Protein AF-A0A948U6Z7-F1 (afdb_monomer_lite)

Radius of gyration: 12.78 Å; chains: 1; bounding box: 33×23×26 Å

pLDDT: mean 89.5, std 9.97, range [45.31, 97.38]

Foldseek 3Di:
DDWDADPVRKIWDWDKDADPPPRDIDIDIDIHNDPVVSVVVVVVVVVVCVVVVHDDDDD

Sequence (59 aa):
MILEQDLFGDFVLFRQWYGLQNRRGGIKRQIFRDEESARREFARVQKLRARRGYCPLGQ

Secondary structure (DSSP, 8-state):
-EEEE-TTS-EEEEEEEE-TTT--EEEEEEEESSHHHHHHHHHHHHHHHHHTTPPPP--

Structure (mmCIF, N/CA/C/O backbone):
data_AF-A0A948U6Z7-F1
#
_entry.id   AF-A0A948U6Z7-F1
#
loop_
_atom_site.group_PDB
_atom_site.id
_atom_site.type_symbol
_atom_site.label_atom_id
_atom_site.label_alt_id
_atom_site.label_comp_id
_atom_site.label_asym_id
_atom_site.label_entity_id
_atom_site.label_seq_id
_atom_site.pdbx_PDB_ins_code
_atom_site.Cartn_x
_atom_site.Cartn_y
_atom_site.Cartn_z
_atom_site.occupancy
_atom_site.B_iso_or_equiv
_atom_site.auth_seq_id
_atom_site.auth_comp_id
_atom_site.auth_asym_id
_atom_site.auth_atom_id
_atom_site.pdbx_PDB_model_num
ATOM 1 N N . MET A 1 1 ? 0.591 1.446 -6.794 1.00 87.00 1 MET A N 1
ATOM 2 C CA . MET A 1 1 ? 0.258 1.005 -5.418 1.00 87.00 1 MET A CA 1
ATOM 3 C C . MET A 1 1 ? -1.017 1.723 -5.073 1.00 87.00 1 MET A C 1
ATOM 5 O O . MET A 1 1 ? -1.074 2.910 -5.353 1.00 87.00 1 MET A O 1
ATOM 9 N N . ILE A 1 2 ?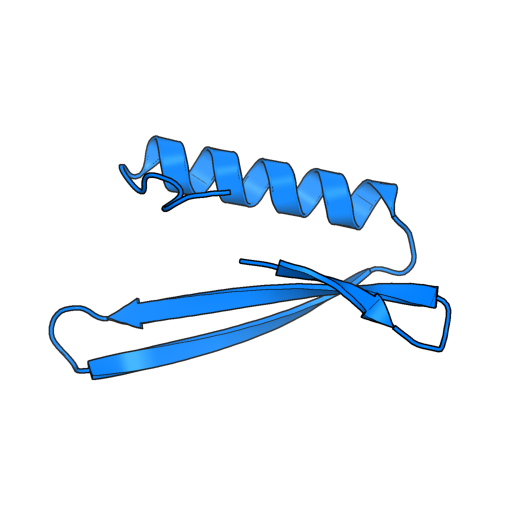 -2.012 1.012 -4.559 1.00 91.94 2 ILE A N 1
ATOM 10 C CA . ILE A 1 2 ? -3.372 1.540 -4.423 1.00 91.94 2 ILE A CA 1
ATOM 11 C C . ILE A 1 2 ? -3.847 1.253 -3.001 1.00 91.94 2 ILE A C 1
ATOM 13 O O . ILE A 1 2 ? -3.550 0.181 -2.469 1.00 91.94 2 ILE A O 1
ATOM 17 N N . LEU A 1 3 ? -4.508 2.228 -2.386 1.00 94.38 3 LEU A N 1
ATOM 18 C CA . LEU A 1 3 ? -5.209 2.078 -1.119 1.00 94.38 3 LEU A CA 1
ATOM 19 C C . LEU A 1 3 ? -6.699 2.265 -1.404 1.00 94.38 3 LEU A C 1
ATOM 21 O O . LEU A 1 3 ? -7.079 3.312 -1.918 1.00 94.38 3 LEU A O 1
ATOM 25 N N . GLU A 1 4 ? -7.506 1.258 -1.095 1.00 95.25 4 GLU A N 1
ATOM 26 C CA . GLU A 1 4 ? -8.954 1.259 -1.331 1.00 95.25 4 GLU A CA 1
ATOM 27 C C . GLU A 1 4 ? -9.686 0.894 -0.042 1.00 95.25 4 GLU A C 1
ATOM 29 O O . GLU A 1 4 ? -9.106 0.255 0.838 1.00 95.25 4 GLU A O 1
ATOM 34 N N . GLN A 1 5 ? -10.951 1.290 0.062 1.00 96.62 5 GLN A N 1
ATOM 35 C CA . GLN A 1 5 ? -11.858 0.817 1.102 1.00 96.62 5 GLN A CA 1
ATOM 36 C C . GLN A 1 5 ? -12.766 -0.262 0.505 1.00 96.62 5 GLN A C 1
ATOM 38 O O . GLN A 1 5 ? -13.260 -0.101 -0.612 1.00 96.62 5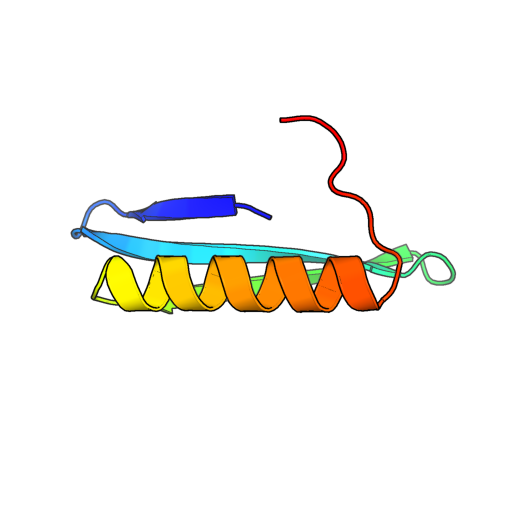 GLN A O 1
ATOM 43 N N . ASP A 1 6 ? -12.952 -1.368 1.220 1.00 94.25 6 ASP A N 1
ATOM 44 C CA . ASP A 1 6 ? -13.852 -2.438 0.809 1.00 94.25 6 ASP A CA 1
ATOM 45 C C . ASP A 1 6 ? -15.314 -2.166 1.210 1.00 94.25 6 ASP A C 1
ATOM 47 O O . ASP A 1 6 ? -15.645 -1.155 1.831 1.00 94.25 6 ASP A O 1
ATOM 51 N N . LEU A 1 7 ? -16.212 -3.086 0.841 1.00 95.12 7 LEU A N 1
ATOM 52 C CA . LEU A 1 7 ? -17.651 -2.961 1.103 1.00 95.12 7 LEU A CA 1
ATOM 53 C C . LEU A 1 7 ? -18.022 -3.031 2.594 1.00 95.12 7 LEU A C 1
ATOM 55 O O . LEU A 1 7 ? -19.122 -2.623 2.959 1.00 95.12 7 LEU A O 1
ATOM 59 N N . PHE A 1 8 ? -17.138 -3.560 3.440 1.00 94.69 8 PHE A N 1
ATOM 60 C CA . PHE A 1 8 ? -17.341 -3.692 4.883 1.00 94.69 8 PHE A CA 1
ATOM 61 C C . PHE A 1 8 ? -16.636 -2.582 5.675 1.00 94.69 8 PHE A C 1
ATOM 63 O O . PHE A 1 8 ? -16.724 -2.554 6.901 1.00 94.69 8 PHE A O 1
ATOM 70 N N . GLY A 1 9 ? -15.988 -1.642 4.981 1.00 93.00 9 GLY A N 1
ATOM 71 C CA . GLY A 1 9 ? -15.306 -0.498 5.572 1.00 93.00 9 GLY A CA 1
ATOM 72 C C . GLY A 1 9 ? -13.838 -0.746 5.920 1.00 93.00 9 GLY A C 1
ATOM 73 O O . GLY A 1 9 ? -13.181 0.199 6.364 1.00 93.00 9 GLY A O 1
ATOM 74 N N . ASP A 1 10 ? -13.311 -1.951 5.683 1.00 96.81 10 ASP A N 1
ATOM 75 C CA . ASP A 1 10 ? -11.894 -2.261 5.873 1.00 96.81 10 ASP A CA 1
ATOM 76 C C . ASP A 1 10 ? -11.059 -1.633 4.744 1.00 96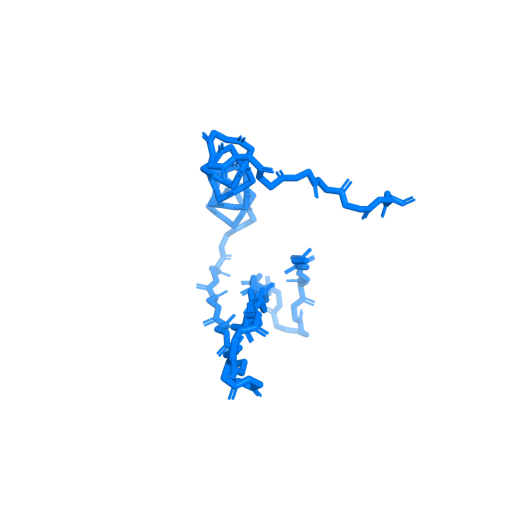.81 10 ASP A C 1
ATOM 78 O O . ASP A 1 10 ? -11.477 -1.514 3.592 1.00 96.81 10 ASP A O 1
ATOM 82 N N . PHE A 1 11 ? -9.828 -1.242 5.058 1.00 97.31 11 PHE A N 1
ATOM 83 C CA . PHE A 1 11 ? -8.899 -0.632 4.113 1.00 97.31 11 PHE A CA 1
ATOM 84 C C . PHE A 1 11 ? -7.919 -1.664 3.565 1.00 97.31 11 PHE A C 1
ATOM 86 O O . PHE A 1 11 ? -7.198 -2.332 4.311 1.00 97.31 11 PHE A O 1
ATOM 93 N N . VAL A 1 12 ? -7.821 -1.755 2.241 1.00 96.75 12 VAL A N 1
ATOM 94 C CA . VAL A 1 12 ? -6.963 -2.711 1.543 1.00 96.75 12 VAL A CA 1
ATOM 95 C C . VAL A 1 12 ? -5.850 -1.982 0.799 1.00 96.75 12 VAL A C 1
ATOM 97 O O . VAL A 1 12 ? -6.066 -1.230 -0.150 1.00 96.75 12 VAL A O 1
ATOM 100 N N . LEU A 1 13 ? -4.612 -2.252 1.209 1.00 96.19 13 LEU A N 1
ATOM 101 C CA . LEU A 1 13 ? -3.411 -1.775 0.536 1.00 96.19 13 LEU A CA 1
ATOM 102 C C . LEU A 1 13 ? -2.913 -2.815 -0.471 1.00 96.19 13 LEU A C 1
ATOM 104 O O . LEU A 1 13 ? -2.343 -3.849 -0.100 1.00 96.19 13 LEU A O 1
ATOM 108 N N . PHE A 1 14 ? -3.055 -2.498 -1.755 1.00 94.62 14 PHE A N 1
ATOM 109 C CA . PHE A 1 14 ? -2.555 -3.294 -2.869 1.00 94.62 14 PHE A CA 1
ATOM 110 C C . PHE A 1 14 ? -1.135 -2.884 -3.253 1.00 94.62 14 PHE A C 1
ATOM 112 O O . PHE A 1 14 ? -0.865 -1.780 -3.746 1.00 94.62 14 PHE A O 1
ATOM 119 N N . ARG A 1 15 ? -0.200 -3.822 -3.089 1.00 91.44 15 ARG A N 1
ATOM 120 C CA . ARG A 1 15 ? 1.201 -3.668 -3.489 1.00 91.44 15 ARG A CA 1
ATOM 121 C C . ARG A 1 15 ? 1.498 -4.612 -4.631 1.00 91.44 15 ARG A C 1
ATOM 123 O O . ARG A 1 15 ? 1.402 -5.821 -4.468 1.00 91.44 15 ARG A O 1
ATOM 130 N N . GLN A 1 16 ? 1.920 -4.049 -5.750 1.00 89.56 16 GLN A N 1
ATOM 131 C CA . GLN A 1 16 ? 2.418 -4.805 -6.888 1.00 89.56 16 GLN A CA 1
ATOM 132 C C . GLN A 1 16 ? 3.898 -4.479 -7.085 1.00 89.56 16 GLN A C 1
ATOM 134 O O . GLN A 1 16 ? 4.329 -3.334 -6.870 1.00 89.56 16 GLN A O 1
ATOM 139 N N . TRP A 1 17 ? 4.677 -5.488 -7.450 1.00 86.88 17 TRP A N 1
ATOM 140 C CA . TRP A 1 17 ? 6.062 -5.339 -7.880 1.00 86.88 17 TRP A CA 1
ATOM 141 C C . TRP A 1 17 ? 6.337 -6.286 -9.037 1.00 86.88 17 TRP A C 1
ATOM 143 O O . TRP A 1 17 ? 5.747 -7.359 -9.124 1.00 86.88 17 TRP A O 1
ATOM 153 N N . TYR A 1 18 ? 7.260 -5.878 -9.898 1.00 83.25 18 TYR A N 1
ATOM 154 C CA . TYR A 1 18 ? 7.689 -6.632 -11.063 1.00 83.25 18 TYR A CA 1
ATOM 155 C C . TYR A 1 18 ? 9.208 -6.768 -11.008 1.00 83.25 18 TYR A C 1
ATOM 157 O O . TYR A 1 18 ? 9.917 -5.793 -10.759 1.00 83.25 18 TYR A O 1
ATOM 165 N N . GLY A 1 19 ? 9.711 -7.982 -11.195 1.00 80.06 19 GLY A N 1
ATOM 166 C CA . GLY A 1 19 ? 11.129 -8.245 -11.368 1.00 80.06 19 GLY A CA 1
ATOM 167 C C . GLY A 1 19 ? 11.534 -7.918 -12.798 1.00 80.06 19 GLY A C 1
ATOM 168 O O . GLY A 1 19 ? 11.066 -8.568 -13.732 1.00 80.06 19 GLY A O 1
ATOM 169 N N . LEU A 1 20 ? 12.418 -6.929 -12.967 1.00 71.88 20 LEU A N 1
ATOM 170 C CA . LEU A 1 20 ? 12.885 -6.489 -14.288 1.00 71.88 20 LEU A CA 1
ATOM 171 C C . LEU A 1 20 ? 13.510 -7.626 -15.111 1.00 71.88 20 LEU A C 1
ATOM 173 O O . LEU A 1 20 ? 13.344 -7.667 -16.323 1.00 71.88 20 LEU A O 1
ATOM 177 N N . GLN A 1 21 ? 14.230 -8.542 -14.459 1.00 77.44 21 GLN A N 1
ATOM 178 C CA . GLN A 1 21 ? 15.061 -9.538 -15.146 1.00 77.44 21 GLN A CA 1
ATOM 179 C C . GLN A 1 21 ? 14.378 -10.888 -15.369 1.00 77.44 21 GLN A C 1
ATOM 181 O O . GLN A 1 21 ? 14.770 -11.633 -16.258 1.00 77.44 21 GLN A O 1
ATOM 186 N N . ASN A 1 22 ? 13.373 -11.234 -14.566 1.00 79.44 22 ASN A N 1
ATOM 187 C CA . ASN A 1 22 ? 12.820 -12.591 -14.547 1.00 79.44 22 ASN A CA 1
ATOM 188 C C . ASN A 1 22 ? 11.333 -12.656 -14.911 1.00 79.44 22 ASN A C 1
ATOM 190 O O . ASN A 1 22 ? 10.743 -13.728 -14.794 1.00 79.44 22 ASN A O 1
ATOM 194 N N . ARG A 1 23 ? 10.719 -11.537 -15.333 1.00 72.38 23 ARG A N 1
ATOM 195 C CA . ARG A 1 23 ? 9.271 -11.415 -15.613 1.00 72.38 23 ARG A CA 1
ATOM 196 C C . ARG A 1 23 ? 8.379 -11.912 -14.463 1.00 72.38 23 ARG A C 1
ATOM 198 O O . ARG A 1 23 ? 7.193 -12.162 -14.662 1.00 72.38 23 ARG A O 1
ATOM 205 N N . ARG A 1 24 ? 8.925 -12.061 -13.252 1.00 80.12 24 ARG A N 1
ATOM 206 C CA . ARG A 1 24 ? 8.172 -12.495 -12.076 1.00 80.12 24 ARG A CA 1
ATOM 207 C C . ARG A 1 24 ? 7.668 -11.264 -11.357 1.00 80.12 24 ARG A C 1
ATOM 209 O O . ARG A 1 24 ? 8.449 -10.416 -10.938 1.00 80.12 24 ARG A O 1
ATOM 216 N N . GLY A 1 25 ? 6.356 -11.169 -11.228 1.00 85.75 25 GLY A N 1
ATOM 217 C CA . GLY A 1 25 ? 5.705 -10.174 -10.396 1.00 85.75 25 GLY A CA 1
ATOM 218 C C . GLY A 1 25 ? 5.153 -10.793 -9.125 1.00 85.75 25 GLY A C 1
ATOM 219 O O . GLY A 1 25 ? 5.057 -12.012 -8.992 1.00 85.75 25 GLY A O 1
ATOM 220 N N . GLY A 1 26 ? 4.780 -9.937 -8.189 1.00 90.75 26 GLY A N 1
ATOM 221 C CA . GLY A 1 26 ? 4.027 -10.332 -7.015 1.00 90.75 26 GLY A CA 1
ATOM 222 C C . GLY A 1 26 ? 2.986 -9.284 -6.675 1.00 90.75 26 GLY A C 1
ATOM 223 O O . GLY A 1 26 ? 3.187 -8.087 -6.899 1.00 90.75 26 GLY A O 1
ATOM 224 N N . ILE A 1 27 ? 1.875 -9.758 -6.122 1.00 91.12 27 ILE A N 1
ATOM 225 C CA . ILE A 1 27 ? 0.829 -8.921 -5.552 1.00 91.12 27 ILE A CA 1
ATOM 226 C C . ILE A 1 27 ? 0.735 -9.265 -4.072 1.00 91.12 27 ILE A C 1
ATOM 228 O O . ILE A 1 27 ? 0.651 -10.433 -3.699 1.00 91.12 27 ILE A O 1
ATOM 232 N N . LYS A 1 28 ? 0.729 -8.245 -3.219 1.00 93.81 28 LYS A N 1
ATOM 233 C CA . LYS A 1 28 ? 0.406 -8.375 -1.801 1.00 93.81 28 LYS A CA 1
ATOM 234 C C . LYS A 1 28 ? -0.778 -7.487 -1.475 1.00 93.81 28 LYS A C 1
ATOM 236 O O . LYS A 1 28 ? -0.767 -6.300 -1.795 1.00 93.81 28 LYS A O 1
ATOM 241 N N . ARG A 1 29 ? -1.760 -8.080 -0.803 1.00 95.19 29 ARG A N 1
ATOM 242 C CA . ARG A 1 29 ? -2.879 -7.383 -0.172 1.00 95.19 29 ARG A CA 1
ATOM 243 C C . ARG A 1 29 ? -2.609 -7.320 1.321 1.00 95.19 29 ARG A C 1
ATOM 245 O O . ARG A 1 29 ? -2.191 -8.318 1.907 1.00 95.19 29 ARG A O 1
ATOM 252 N N . GLN A 1 30 ? -2.797 -6.153 1.912 1.00 96.62 30 GLN A N 1
ATOM 253 C CA . GLN A 1 30 ? -2.728 -5.974 3.355 1.00 96.62 30 GLN A CA 1
ATOM 254 C C . GLN A 1 30 ? -3.980 -5.241 3.807 1.00 96.62 30 GLN A C 1
ATOM 256 O O . GLN A 1 30 ? -4.285 -4.186 3.259 1.00 96.62 30 GLN A O 1
ATOM 261 N N . ILE A 1 31 ? -4.683 -5.835 4.764 1.00 96.50 31 ILE A N 1
ATOM 262 C CA . ILE A 1 31 ? -5.968 -5.357 5.268 1.00 96.50 31 ILE A CA 1
ATOM 263 C C . ILE A 1 31 ? -5.721 -4.597 6.571 1.00 96.50 31 ILE A C 1
ATOM 265 O O . ILE A 1 31 ? -4.904 -5.024 7.393 1.00 96.50 31 ILE A O 1
ATOM 269 N N . PHE A 1 32 ? -6.417 -3.482 6.738 1.00 97.38 32 PHE A N 1
ATOM 270 C CA . PHE A 1 32 ? -6.419 -2.630 7.919 1.00 97.38 32 PHE A CA 1
ATOM 271 C C . PHE A 1 32 ? -7.864 -2.340 8.300 1.00 97.38 32 PHE A C 1
ATOM 273 O O . PHE A 1 32 ? -8.682 -2.099 7.422 1.00 97.38 32 PHE A O 1
ATOM 280 N N . ARG A 1 33 ? -8.164 -2.327 9.598 1.00 95.88 33 ARG A N 1
ATOM 281 C CA . ARG A 1 33 ? -9.506 -1.979 10.092 1.00 95.88 33 ARG A CA 1
ATOM 282 C C . ARG A 1 33 ? -9.709 -0.475 10.237 1.00 95.88 33 ARG A C 1
ATOM 284 O O . ARG A 1 33 ? -10.834 -0.001 10.296 1.00 95.88 33 ARG A O 1
ATOM 291 N N . ASP A 1 34 ? -8.613 0.270 10.333 1.00 95.06 34 ASP A N 1
ATOM 292 C CA . ASP A 1 34 ? -8.609 1.707 10.541 1.00 95.06 34 ASP A CA 1
ATOM 293 C C . ASP A 1 34 ? -7.868 2.432 9.412 1.00 95.06 34 ASP A C 1
ATOM 295 O O . ASP A 1 34 ? -6.816 1.999 8.924 1.00 95.06 34 ASP A O 1
ATOM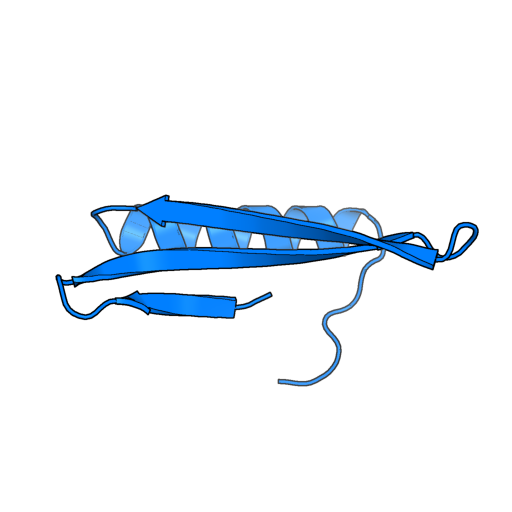 299 N N . GLU A 1 35 ? -8.427 3.570 9.007 1.00 94.62 35 GLU A N 1
ATOM 300 C CA . GLU A 1 35 ? -7.892 4.379 7.915 1.00 94.62 35 GLU A CA 1
ATOM 301 C C . GLU A 1 35 ? -6.498 4.931 8.236 1.00 94.62 35 GLU A C 1
ATOM 303 O O . GLU A 1 35 ? -5.626 5.002 7.364 1.00 94.62 35 GLU A O 1
ATOM 308 N N . GLU A 1 36 ? -6.271 5.321 9.492 1.00 96.69 36 GLU A N 1
ATOM 309 C CA . GLU A 1 36 ? -5.030 5.959 9.920 1.00 96.69 36 GLU A CA 1
ATOM 310 C C . GLU A 1 36 ? -3.833 5.014 9.761 1.00 96.69 36 GLU A C 1
ATOM 312 O O . GLU A 1 36 ? -2.828 5.386 9.144 1.00 96.69 36 GLU A O 1
ATOM 317 N N . SER A 1 37 ? -3.944 3.768 10.229 1.00 96.81 37 SER A N 1
ATOM 318 C CA . SER A 1 37 ? -2.905 2.748 10.061 1.00 96.81 37 SER A CA 1
ATOM 319 C C . SER A 1 37 ? -2.662 2.435 8.592 1.00 96.81 37 SER A C 1
ATOM 321 O O . SER A 1 37 ? -1.506 2.309 8.172 1.00 96.81 37 SER A O 1
ATOM 323 N N . ALA A 1 38 ? -3.727 2.375 7.788 1.00 96.50 38 ALA A N 1
ATOM 324 C CA . ALA A 1 38 ? -3.622 2.125 6.358 1.00 96.50 38 ALA A CA 1
ATOM 325 C C . ALA A 1 38 ? -2.860 3.254 5.637 1.00 96.50 38 ALA A C 1
ATOM 327 O O . ALA A 1 38 ? -1.908 2.996 4.889 1.00 96.50 38 ALA A O 1
ATOM 328 N N . ARG A 1 39 ? -3.209 4.518 5.922 1.00 96.06 39 ARG A N 1
ATOM 329 C CA . ARG A 1 39 ? -2.535 5.713 5.384 1.00 96.06 39 ARG A CA 1
ATOM 330 C C . ARG A 1 39 ? -1.090 5.823 5.867 1.00 96.06 39 ARG A C 1
ATOM 332 O O . ARG A 1 39 ? -0.194 6.115 5.068 1.00 96.06 39 ARG A O 1
ATOM 339 N N . ARG A 1 40 ? -0.827 5.551 7.149 1.00 97.19 40 ARG A N 1
ATOM 340 C CA . ARG A 1 40 ? 0.526 5.564 7.729 1.00 97.19 40 ARG A CA 1
ATOM 341 C C . ARG A 1 40 ? 1.421 4.536 7.053 1.00 97.19 40 ARG A C 1
ATOM 343 O O . ARG A 1 40 ? 2.559 4.850 6.691 1.00 97.19 40 ARG A O 1
ATOM 350 N N . GLU A 1 41 ? 0.910 3.329 6.835 1.00 96.69 41 GLU A N 1
ATOM 351 C CA . GLU A 1 41 ? 1.647 2.286 6.135 1.00 96.69 41 GLU A CA 1
ATOM 352 C C . GLU A 1 41 ? 1.865 2.640 4.657 1.00 96.69 41 GLU A C 1
ATOM 354 O O . GLU A 1 41 ? 2.981 2.484 4.153 1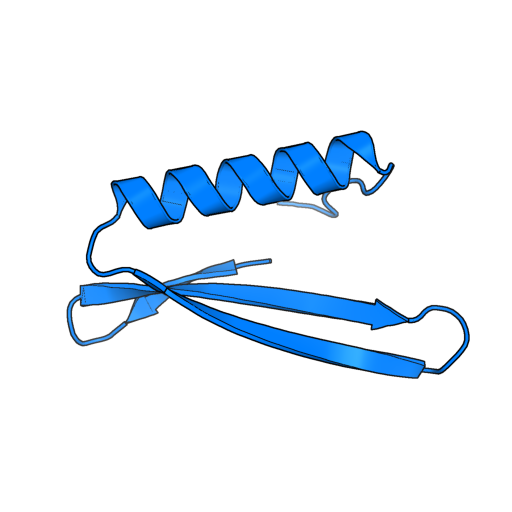.00 96.69 41 GLU A O 1
ATOM 359 N N . PHE A 1 42 ? 0.849 3.168 3.966 1.00 95.06 42 PHE A N 1
ATOM 360 C CA . PHE A 1 42 ? 0.982 3.636 2.584 1.00 95.06 42 PHE A CA 1
ATOM 361 C C . PHE A 1 42 ? 2.111 4.669 2.453 1.00 95.06 42 PHE A C 1
ATOM 363 O O . PHE A 1 42 ? 3.025 4.498 1.639 1.00 95.06 42 PHE A O 1
ATOM 370 N N . ALA A 1 43 ? 2.113 5.694 3.310 1.00 94.81 43 ALA A N 1
ATOM 371 C CA . ALA A 1 43 ? 3.147 6.725 3.335 1.00 94.81 43 ALA A CA 1
ATOM 372 C C . ALA A 1 43 ? 4.535 6.148 3.664 1.00 94.81 43 ALA A C 1
ATOM 374 O O . ALA A 1 43 ? 5.531 6.523 3.037 1.00 94.81 43 ALA A O 1
ATOM 375 N N . ARG A 1 44 ? 4.620 5.202 4.609 1.00 95.81 44 ARG A N 1
ATOM 376 C CA . ARG A 1 44 ? 5.874 4.515 4.956 1.00 95.81 44 ARG A CA 1
ATOM 377 C C . ARG A 1 44 ? 6.452 3.763 3.758 1.00 95.81 44 ARG A C 1
ATOM 379 O O . ARG A 1 44 ? 7.653 3.852 3.500 1.00 95.81 44 ARG A O 1
ATOM 386 N N . VAL A 1 45 ? 5.614 3.047 3.008 1.00 93.12 45 VAL A N 1
ATOM 387 C CA . VAL A 1 45 ? 6.039 2.293 1.820 1.00 93.12 45 VAL A CA 1
ATOM 388 C C . VAL A 1 45 ? 6.436 3.226 0.681 1.00 93.12 45 VAL A C 1
ATOM 390 O O . VAL A 1 45 ? 7.458 2.973 0.043 1.00 93.12 45 VAL A O 1
ATOM 393 N N . GLN A 1 46 ? 5.698 4.318 0.456 1.00 91.81 46 GLN A N 1
ATOM 394 C CA . GLN A 1 46 ? 6.078 5.346 -0.519 1.00 91.81 46 GLN A CA 1
ATOM 395 C C . GLN A 1 46 ? 7.452 5.938 -0.196 1.00 91.81 46 GLN A C 1
ATOM 397 O O . GLN A 1 46 ? 8.326 5.957 -1.060 1.00 91.81 46 GLN A O 1
ATOM 402 N N . LYS A 1 47 ? 7.690 6.340 1.060 1.00 93.69 47 LYS A N 1
ATOM 403 C CA . LYS A 1 47 ? 8.995 6.858 1.504 1.00 93.69 47 LYS A CA 1
ATOM 404 C C . LYS A 1 47 ? 10.114 5.832 1.319 1.00 93.69 47 LYS A C 1
ATOM 406 O O . LYS A 1 47 ? 11.194 6.180 0.851 1.00 93.69 47 LYS A O 1
ATOM 411 N N . LEU A 1 48 ? 9.862 4.562 1.644 1.00 93.12 48 LEU A N 1
ATOM 412 C CA . LEU A 1 48 ? 10.834 3.484 1.440 1.00 93.12 48 LEU A CA 1
ATOM 413 C C . LEU A 1 48 ? 11.163 3.278 -0.045 1.00 93.12 48 LEU A C 1
ATOM 415 O O . LEU A 1 48 ? 12.324 3.062 -0.388 1.00 93.12 48 LEU A O 1
ATOM 419 N N . ARG A 1 49 ? 10.155 3.340 -0.920 1.00 90.06 49 ARG A N 1
ATOM 420 C CA . ARG A 1 49 ? 10.318 3.256 -2.376 1.00 90.06 49 ARG A CA 1
ATOM 421 C C . ARG A 1 49 ? 11.131 4.436 -2.909 1.00 90.06 49 ARG A C 1
ATOM 423 O O . ARG A 1 49 ? 12.132 4.197 -3.577 1.00 90.06 49 ARG A O 1
ATOM 430 N N . ALA A 1 50 ? 10.787 5.663 -2.521 1.00 91.12 50 ALA A N 1
ATOM 431 C CA . ALA A 1 50 ? 11.527 6.868 -2.897 1.00 91.12 50 ALA A CA 1
ATOM 432 C C . ALA A 1 50 ? 12.997 6.802 -2.451 1.00 91.12 50 ALA A C 1
ATOM 434 O O . ALA A 1 50 ? 13.900 7.014 -3.254 1.00 91.12 50 ALA A O 1
ATOM 435 N N . ARG A 1 51 ? 13.259 6.383 -1.202 1.00 93.44 51 ARG A N 1
ATOM 436 C CA . ARG A 1 51 ? 14.627 6.174 -0.688 1.00 93.44 51 ARG A CA 1
ATOM 437 C C . ARG A 1 51 ? 15.418 5.131 -1.487 1.00 93.44 51 ARG A C 1
ATOM 439 O O . ARG A 1 51 ? 16.641 5.170 -1.498 1.00 93.44 51 ARG A O 1
ATOM 446 N N . ARG A 1 52 ? 14.733 4.186 -2.134 1.00 90.81 52 ARG A N 1
ATOM 447 C CA . ARG A 1 52 ? 15.326 3.148 -2.991 1.00 90.81 52 ARG A CA 1
ATOM 448 C C . ARG A 1 52 ? 15.376 3.544 -4.473 1.00 90.81 52 ARG A C 1
ATOM 450 O O . ARG A 1 52 ? 15.645 2.683 -5.302 1.00 90.81 52 ARG A O 1
ATOM 457 N N . GLY A 1 53 ? 15.105 4.808 -4.802 1.00 90.25 53 GLY A N 1
ATOM 458 C C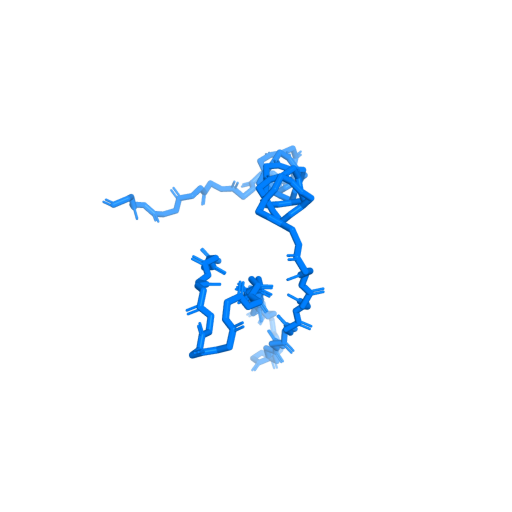A . GLY A 1 53 ? 15.173 5.332 -6.168 1.00 90.25 53 GLY A CA 1
ATOM 459 C C . GLY A 1 53 ? 13.936 5.053 -7.025 1.00 90.25 53 GLY A C 1
ATOM 460 O O . GLY A 1 53 ? 13.964 5.299 -8.226 1.00 90.25 53 GLY A O 1
ATOM 461 N N . TYR A 1 54 ? 12.844 4.548 -6.443 1.00 86.69 54 TYR A N 1
ATOM 462 C CA . TYR A 1 54 ? 11.583 4.402 -7.170 1.00 86.69 54 TYR A CA 1
ATOM 463 C C . TYR A 1 54 ? 10.832 5.734 -7.175 1.00 86.69 54 TYR A C 1
ATOM 465 O O . TYR A 1 54 ? 10.410 6.209 -6.118 1.00 86.69 54 TYR A O 1
ATOM 473 N N . CYS A 1 55 ? 10.603 6.295 -8.360 1.00 81.69 55 CYS A N 1
ATOM 474 C CA . CYS A 1 55 ? 9.732 7.452 -8.535 1.00 81.69 55 CYS A CA 1
ATOM 475 C C . CYS A 1 55 ? 8.276 7.001 -8.734 1.00 81.69 55 CYS A C 1
ATOM 477 O O . CYS A 1 55 ? 8.030 6.038 -9.469 1.00 81.69 55 CYS A O 1
ATOM 479 N N . PRO A 1 56 ? 7.295 7.666 -8.100 1.00 74.31 56 PRO A N 1
ATOM 480 C CA . PRO A 1 56 ? 5.899 7.466 -8.454 1.00 74.31 56 PRO A CA 1
ATOM 481 C C . PRO A 1 56 ? 5.694 7.913 -9.907 1.00 74.31 56 PRO A C 1
ATOM 483 O O . PRO A 1 56 ? 5.960 9.059 -10.257 1.00 74.31 56 PRO A O 1
ATOM 486 N N . LEU A 1 57 ? 5.260 6.988 -10.760 1.00 72.00 57 LEU A N 1
ATOM 487 C CA . LEU A 1 57 ? 4.769 7.317 -12.094 1.00 72.00 57 LEU A CA 1
ATOM 488 C C . LEU A 1 57 ? 3.373 7.918 -11.915 1.00 72.00 57 LEU A C 1
ATOM 490 O O . LEU A 1 57 ? 2.531 7.200 -11.391 1.00 72.00 57 LEU A O 1
ATOM 494 N N . GLY A 1 58 ? 3.197 9.192 -12.293 1.00 58.41 58 GLY A N 1
ATOM 495 C CA . GLY A 1 58 ? 1.926 9.903 -12.532 1.00 58.41 58 GLY A CA 1
ATOM 496 C C . GLY A 1 58 ? 0.774 9.661 -11.546 1.00 58.41 58 GLY A C 1
ATOM 497 O O . GLY A 1 58 ? 0.222 8.566 -11.495 1.00 58.41 58 GLY A O 1
ATOM 498 N N . GLN A 1 59 ? 0.383 10.703 -10.805 1.00 45.31 59 GLN A N 1
ATOM 499 C CA . GLN A 1 59 ? -0.952 10.769 -10.192 1.00 45.31 59 GLN A CA 1
ATOM 500 C C . GLN A 1 59 ? -2.021 10.998 -11.255 1.00 45.31 59 GLN A C 1
ATOM 502 O O . GLN A 1 59 ? -1.726 11.756 -12.207 1.00 45.31 59 GLN A O 1
#